Protein AF-A0A940KT28-F1 (afdb_monomer_lite)

Sequence (83 aa):
MTVDDIKRNGWLIFEAITGSRSYGLDTASSDTDIRGIFVLPKELFYSLEYIPQVSNETNDIVYFELGRFLELLSKSNPNILCL

Foldseek 3Di:
DAPVVQVVVVQWPFKDWDDCVVVPPDDPPGQTQMETEGEDDPVCVPDPDDDQWHADPVRSYIYGYPVNLVVCVVVVPVVSVRD

Radius of gyration: 13.79 Å; chains: 1; bounding box: 32×31×39 Å

Structure (mmCIF, N/CA/C/O backbone):
data_AF-A0A940KT28-F1
#
_entry.id   AF-A0A940KT28-F1
#
loop_
_atom_site.group_PDB
_atom_site.id
_atom_site.type_symbol
_atom_site.label_atom_id
_atom_site.label_alt_id
_atom_site.label_comp_id
_atom_site.label_asym_id
_atom_site.label_entity_id
_atom_site.label_seq_id
_atom_site.pdbx_PDB_ins_code
_atom_site.Cartn_x
_atom_site.Cartn_y
_atom_site.Cartn_z
_atom_site.occupancy
_atom_site.B_iso_or_equiv
_atom_site.auth_seq_id
_atom_site.auth_comp_id
_atom_site.auth_asym_id
_atom_site.auth_atom_id
_atom_site.pdbx_PDB_model_num
ATOM 1 N N . MET A 1 1 ? 3.949 -8.518 10.396 1.00 75.69 1 MET A N 1
ATOM 2 C CA . MET A 1 1 ? 3.291 -8.716 9.089 1.00 75.69 1 MET A CA 1
ATOM 3 C C . MET A 1 1 ? 4.346 -8.572 8.013 1.00 75.69 1 MET A C 1
ATOM 5 O O . MET A 1 1 ? 5.019 -7.550 7.985 1.00 75.69 1 MET A O 1
ATOM 9 N N . THR A 1 2 ? 4.537 -9.603 7.200 1.00 85.00 2 THR A N 1
ATOM 10 C CA . THR A 1 2 ? 5.501 -9.633 6.096 1.00 85.00 2 THR A CA 1
ATOM 11 C C . THR A 1 2 ? 4.789 -9.546 4.747 1.00 85.00 2 THR A C 1
ATOM 13 O O . THR A 1 2 ? 3.572 -9.702 4.648 1.00 85.00 2 THR A O 1
ATOM 16 N N . VAL A 1 3 ? 5.561 -9.293 3.692 1.00 84.31 3 VAL A N 1
ATOM 17 C CA . VAL A 1 3 ? 5.083 -9.269 2.301 1.00 84.31 3 VAL A CA 1
ATOM 18 C C . VAL A 1 3 ? 4.424 -10.606 1.916 1.00 84.31 3 VAL A C 1
ATOM 20 O O . VAL A 1 3 ? 3.394 -10.628 1.243 1.00 84.31 3 VAL A O 1
ATOM 23 N N . ASP A 1 4 ? 4.984 -11.722 2.390 1.00 83.62 4 ASP A N 1
ATOM 24 C CA . ASP A 1 4 ? 4.480 -13.074 2.134 1.00 83.62 4 ASP A CA 1
ATOM 25 C C . ASP A 1 4 ? 3.153 -13.344 2.869 1.00 83.62 4 ASP A C 1
ATOM 27 O O . ASP A 1 4 ? 2.227 -13.896 2.272 1.00 83.62 4 ASP A O 1
ATOM 31 N N . ASP A 1 5 ? 2.997 -12.844 4.105 1.00 84.81 5 ASP A N 1
ATOM 32 C CA . ASP A 1 5 ? 1.724 -12.912 4.840 1.00 84.81 5 ASP A CA 1
ATOM 33 C C . ASP A 1 5 ? 0.589 -12.228 4.060 1.00 84.81 5 ASP A C 1
ATOM 35 O O . ASP A 1 5 ? -0.516 -12.761 3.964 1.00 84.81 5 ASP A O 1
ATOM 39 N N . ILE A 1 6 ? 0.855 -11.061 3.462 1.00 84.44 6 ILE A N 1
ATOM 40 C CA . ILE A 1 6 ? -0.139 -10.298 2.688 1.00 84.44 6 ILE A CA 1
ATOM 41 C C . ILE A 1 6 ? -0.584 -11.079 1.441 1.00 84.44 6 ILE A C 1
ATOM 43 O O . ILE A 1 6 ? -1.782 -11.135 1.144 1.00 84.44 6 ILE A O 1
ATOM 47 N N . LYS A 1 7 ? 0.361 -11.716 0.731 1.00 82.81 7 LYS A N 1
ATOM 48 C CA . LYS A 1 7 ? 0.062 -12.547 -0.449 1.00 82.81 7 LYS A CA 1
ATOM 49 C C . LYS A 1 7 ? -0.727 -13.798 -0.083 1.00 82.81 7 LYS A C 1
ATOM 51 O O . LYS A 1 7 ? -1.728 -14.095 -0.730 1.00 82.81 7 LYS A O 1
ATOM 56 N N . ARG A 1 8 ? -0.302 -14.521 0.958 1.00 84.44 8 ARG A N 1
ATOM 57 C CA . ARG A 1 8 ? -0.939 -15.781 1.377 1.00 84.44 8 ARG A CA 1
ATOM 58 C C . ARG A 1 8 ? -2.366 -15.590 1.867 1.00 84.44 8 ARG A C 1
ATOM 60 O O . ARG A 1 8 ? -3.209 -16.440 1.604 1.00 84.44 8 ARG A O 1
ATOM 67 N N . ASN A 1 9 ? -2.638 -14.482 2.551 1.00 83.50 9 ASN A N 1
ATOM 68 C CA . ASN A 1 9 ? -3.970 -14.189 3.071 1.00 83.50 9 ASN A CA 1
ATOM 69 C C . ASN A 1 9 ? -4.901 -13.510 2.047 1.00 83.50 9 ASN A C 1
ATOM 71 O O . ASN A 1 9 ? -6.063 -13.253 2.362 1.00 83.50 9 ASN A O 1
ATOM 75 N N . GLY A 1 10 ? -4.422 -13.212 0.832 1.00 82.19 10 GLY A N 1
ATOM 76 C CA . GLY A 1 10 ? -5.231 -12.572 -0.211 1.00 82.19 10 GLY A CA 1
ATOM 77 C C . GLY A 1 10 ? -5.643 -11.135 0.122 1.00 82.19 10 GLY A C 1
ATOM 78 O O . GLY A 1 10 ? -6.672 -10.661 -0.350 1.00 82.19 10 GLY A O 1
ATOM 79 N N . TRP A 1 11 ? -4.865 -10.441 0.955 1.00 87.06 11 TRP A N 1
ATOM 80 C CA . TRP A 1 11 ? -5.131 -9.049 1.347 1.00 87.06 11 TRP A CA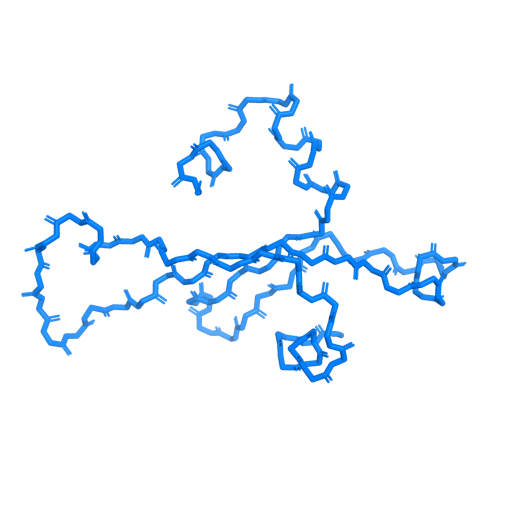 1
ATOM 81 C C . TRP A 1 11 ? -4.588 -8.025 0.347 1.00 87.06 11 TRP A C 1
ATOM 83 O O . TRP A 1 11 ? -4.842 -6.826 0.475 1.00 87.06 11 TRP A O 1
ATOM 93 N N . LEU A 1 12 ? -3.822 -8.492 -0.638 1.00 88.44 12 LEU A N 1
ATOM 94 C CA . LEU A 1 12 ? -3.282 -7.682 -1.718 1.00 88.44 12 LEU A CA 1
ATOM 95 C C . LEU A 1 12 ? -4.401 -7.302 -2.696 1.00 88.44 12 LEU A C 1
ATOM 97 O O . LEU A 1 12 ? -5.027 -8.171 -3.297 1.00 88.44 12 LEU A O 1
ATOM 101 N N . ILE A 1 13 ? -4.639 -6.002 -2.857 1.00 87.81 13 ILE A N 1
ATOM 102 C CA . ILE A 1 13 ? -5.630 -5.455 -3.793 1.00 87.81 13 ILE A CA 1
ATOM 103 C C . ILE A 1 13 ? -4.983 -5.204 -5.155 1.00 87.81 13 ILE A C 1
ATOM 105 O O . ILE A 1 13 ? -5.593 -5.453 -6.193 1.00 87.81 13 ILE A O 1
ATOM 109 N N . PHE A 1 14 ? -3.757 -4.680 -5.149 1.00 85.19 14 PHE A N 1
ATOM 110 C CA . PHE A 1 14 ? -3.059 -4.264 -6.356 1.00 85.19 14 PHE A CA 1
ATOM 111 C C . PHE A 1 14 ? -1.557 -4.505 -6.222 1.00 85.19 14 PHE A C 1
ATOM 113 O O . PHE A 1 14 ? -0.987 -4.298 -5.154 1.00 85.19 14 PHE A O 1
ATOM 120 N N . GLU A 1 15 ? -0.918 -4.918 -7.309 1.00 86.56 15 GLU A N 1
ATOM 121 C CA . GLU A 1 15 ? 0.532 -5.056 -7.422 1.00 86.56 15 GLU A CA 1
ATOM 122 C C . GLU A 1 15 ? 0.947 -4.517 -8.789 1.00 86.56 15 GLU A C 1
ATOM 124 O O . GLU A 1 15 ? 0.377 -4.900 -9.811 1.00 86.56 15 GLU A O 1
ATOM 129 N N . ALA A 1 16 ? 1.930 -3.628 -8.797 1.00 81.62 16 ALA A N 1
ATOM 130 C CA . ALA A 1 16 ? 2.541 -3.081 -9.990 1.00 81.62 16 ALA A CA 1
ATOM 131 C C . ALA A 1 16 ? 4.059 -3.193 -9.891 1.00 81.62 16 ALA A C 1
ATOM 133 O O . ALA A 1 16 ? 4.669 -3.063 -8.827 1.00 81.62 16 ALA A O 1
ATOM 134 N N . ILE A 1 17 ? 4.676 -3.446 -11.038 1.00 78.50 17 ILE A N 1
ATOM 135 C CA . ILE A 1 17 ? 6.125 -3.488 -11.161 1.00 78.50 17 ILE A CA 1
ATOM 136 C C . ILE A 1 17 ? 6.574 -2.076 -11.521 1.00 78.50 17 ILE A C 1
ATOM 138 O O . ILE A 1 17 ? 6.237 -1.554 -12.582 1.00 78.50 17 ILE A O 1
ATOM 142 N N . THR A 1 18 ? 7.325 -1.469 -10.619 1.00 66.94 18 THR A N 1
ATOM 143 C CA . THR A 1 18 ? 7.955 -0.158 -10.767 1.00 66.94 18 THR A CA 1
ATOM 144 C C . THR A 1 18 ? 9.463 -0.341 -11.015 1.00 66.94 18 THR A C 1
ATOM 146 O O . THR A 1 18 ? 9.968 -1.462 -10.989 1.00 66.94 18 THR A O 1
ATOM 149 N N . GLY A 1 19 ? 10.195 0.727 -11.337 1.00 62.69 19 GLY A N 1
ATOM 150 C CA . GLY A 1 19 ? 11.651 0.656 -11.558 1.00 62.69 19 GLY A CA 1
ATOM 151 C C . GLY A 1 19 ? 12.075 0.547 -13.030 1.00 62.69 19 GLY A C 1
ATOM 152 O O . GLY A 1 19 ? 11.252 0.634 -13.944 1.00 62.69 19 GLY A O 1
ATOM 153 N N . SER A 1 20 ? 13.379 0.402 -13.280 1.00 51.62 20 SER A N 1
ATOM 154 C CA . SER A 1 20 ? 14.042 0.506 -14.603 1.00 51.62 20 SER A CA 1
ATOM 155 C C . SER A 1 20 ? 13.500 -0.436 -15.689 1.00 51.62 20 SER A C 1
ATOM 157 O O . SER A 1 20 ? 13.620 -0.127 -16.878 1.00 51.62 20 SER A O 1
ATOM 159 N N . ARG A 1 21 ? 12.820 -1.530 -15.316 1.00 50.75 21 ARG A N 1
ATOM 160 C CA . ARG A 1 21 ? 12.088 -2.402 -16.256 1.00 50.75 21 ARG A CA 1
ATOM 161 C C . ARG A 1 21 ? 10.964 -1.691 -17.009 1.00 50.75 21 ARG A C 1
ATOM 163 O O . ARG A 1 21 ? 10.686 -2.053 -18.147 1.00 50.75 21 ARG A O 1
ATOM 170 N N . SER A 1 22 ? 10.370 -0.653 -16.423 1.00 46.94 22 SER A N 1
ATOM 171 C CA . SER A 1 22 ? 9.383 0.198 -17.102 1.00 46.94 22 SER A CA 1
ATOM 172 C C . SER A 1 22 ? 9.996 1.101 -18.187 1.00 46.94 22 SER A C 1
ATOM 174 O O . SER A 1 22 ? 9.279 1.547 -19.079 1.00 46.94 22 SER A O 1
ATOM 176 N N . TYR A 1 23 ? 11.319 1.321 -18.162 1.00 45.75 23 TYR A N 1
ATOM 177 C CA . TYR A 1 23 ? 12.051 2.193 -19.095 1.00 45.75 23 TYR A CA 1
ATOM 178 C C . TYR A 1 23 ? 12.961 1.446 -20.092 1.00 45.75 23 TYR A C 1
ATOM 180 O O . TYR A 1 23 ? 13.573 2.086 -20.945 1.00 45.75 23 TYR A O 1
ATOM 188 N N . GLY A 1 24 ? 13.048 0.111 -20.029 1.00 49.59 24 GLY A N 1
ATOM 189 C CA . GLY A 1 24 ? 13.759 -0.700 -21.030 1.00 49.59 24 GLY A CA 1
ATOM 190 C C . GLY A 1 24 ? 15.294 -0.610 -21.001 1.00 49.59 24 GLY A C 1
ATOM 191 O O . GLY A 1 24 ? 15.937 -0.943 -21.994 1.00 49.59 24 GLY A O 1
ATOM 192 N N . LEU A 1 25 ? 15.891 -0.175 -19.886 1.00 45.75 25 LEU A N 1
ATOM 193 C CA . LEU A 1 25 ? 17.348 -0.097 -19.684 1.00 45.75 25 LEU A CA 1
ATOM 194 C C . LEU A 1 25 ? 17.859 -1.343 -18.941 1.00 45.75 25 LEU A C 1
ATOM 196 O O . LEU A 1 25 ? 18.309 -1.259 -17.802 1.00 45.75 25 LEU A O 1
ATOM 200 N N . ASP A 1 26 ? 17.715 -2.508 -19.569 1.00 45.94 26 ASP A N 1
ATOM 201 C CA . ASP A 1 26 ? 17.986 -3.805 -18.940 1.00 45.94 26 ASP A CA 1
ATOM 202 C C . ASP A 1 26 ? 19.497 -4.095 -18.835 1.00 45.94 26 ASP A C 1
ATOM 204 O O . ASP A 1 26 ? 20.210 -4.199 -19.836 1.00 45.94 26 ASP A O 1
ATOM 208 N N . THR A 1 27 ? 19.984 -4.274 -17.608 1.00 49.44 27 THR A N 1
ATOM 209 C CA . THR A 1 27 ? 21.175 -5.073 -17.290 1.00 49.44 27 THR A CA 1
ATOM 210 C C . THR A 1 27 ? 20.723 -6.275 -16.460 1.00 49.44 27 THR A C 1
ATOM 212 O O . THR A 1 27 ? 19.814 -6.161 -15.645 1.00 49.44 27 THR A O 1
ATOM 215 N N . ALA A 1 28 ? 21.376 -7.434 -16.618 1.00 52.38 28 ALA A N 1
ATOM 216 C CA . ALA A 1 28 ? 21.014 -8.710 -15.970 1.00 52.38 28 ALA A CA 1
ATOM 217 C C . ALA A 1 28 ? 21.013 -8.704 -14.419 1.00 52.38 28 ALA A C 1
ATOM 219 O O . ALA A 1 28 ? 20.703 -9.718 -13.798 1.00 52.38 28 ALA A O 1
ATOM 220 N N . SER A 1 29 ? 21.360 -7.567 -13.813 1.00 51.41 29 SER A N 1
ATOM 221 C CA . SER A 1 29 ? 21.420 -7.303 -12.374 1.00 51.41 29 SER A CA 1
ATOM 222 C C . SER A 1 29 ? 20.360 -6.295 -11.916 1.00 51.41 29 SER A C 1
ATOM 224 O O . SER A 1 29 ? 20.514 -5.717 -10.847 1.00 51.41 29 SER A O 1
ATOM 226 N N . SER A 1 30 ? 19.363 -5.979 -12.748 1.00 49.31 30 SER A N 1
ATOM 227 C CA . SER A 1 30 ? 18.416 -4.913 -12.429 1.00 49.31 30 SER A CA 1
ATOM 228 C C . SER A 1 30 ? 17.401 -5.377 -11.383 1.00 49.31 30 SER A C 1
ATOM 230 O O . SER A 1 30 ? 16.562 -6.242 -11.655 1.00 49.31 30 SER A O 1
ATOM 232 N N . ASP A 1 31 ? 17.485 -4.770 -10.201 1.00 56.12 31 ASP A N 1
ATOM 233 C CA . ASP A 1 31 ? 16.535 -4.923 -9.102 1.00 56.12 31 ASP A CA 1
ATOM 234 C C . ASP A 1 31 ? 15.110 -4.624 -9.602 1.00 56.12 31 ASP A C 1
ATOM 236 O O . ASP A 1 31 ? 14.869 -3.685 -10.367 1.00 56.12 31 ASP A O 1
ATOM 240 N N . THR A 1 32 ? 14.164 -5.507 -9.279 1.00 62.94 32 THR A N 1
ATOM 241 C CA . THR A 1 32 ? 12.764 -5.366 -9.696 1.00 62.94 32 THR A CA 1
ATOM 242 C C . THR A 1 32 ? 11.996 -4.721 -8.550 1.00 62.94 32 THR A C 1
ATOM 244 O O . THR A 1 32 ? 11.609 -5.420 -7.618 1.00 62.94 32 THR A O 1
ATOM 247 N N . ASP A 1 33 ? 11.748 -3.412 -8.635 1.00 76.06 33 ASP A N 1
ATOM 248 C CA . ASP A 1 33 ? 10.991 -2.680 -7.616 1.00 76.06 33 ASP A CA 1
ATOM 249 C C . ASP A 1 33 ? 9.488 -2.975 -7.726 1.00 76.06 33 ASP A C 1
ATOM 251 O O . ASP A 1 33 ? 8.758 -2.357 -8.499 1.00 76.06 33 ASP A O 1
ATOM 255 N N . ILE A 1 34 ? 8.968 -3.895 -6.933 1.00 82.62 34 ILE A N 1
ATOM 256 C CA . ILE A 1 34 ? 7.539 -4.194 -6.887 1.00 82.62 34 ILE A CA 1
ATOM 257 C C . ILE A 1 34 ? 6.875 -3.295 -5.850 1.00 82.62 34 ILE A C 1
ATOM 259 O O . ILE A 1 34 ? 7.256 -3.260 -4.680 1.00 82.62 34 ILE A O 1
ATOM 263 N N . ARG A 1 35 ? 5.813 -2.604 -6.259 1.00 87.12 35 ARG A N 1
ATOM 264 C CA . ARG A 1 35 ? 4.961 -1.849 -5.346 1.00 87.12 35 ARG A CA 1
ATOM 265 C C . ARG A 1 35 ? 3.552 -2.398 -5.357 1.00 87.12 35 ARG A C 1
ATOM 267 O O . ARG A 1 35 ? 3.059 -2.873 -6.370 1.00 87.12 35 ARG A O 1
ATOM 274 N N . GLY A 1 36 ? 2.884 -2.343 -4.218 1.00 87.62 36 GLY A N 1
ATOM 275 C CA . GLY A 1 36 ? 1.542 -2.896 -4.096 1.00 87.62 36 GLY A CA 1
ATOM 276 C C . GLY A 1 36 ? 0.701 -2.173 -3.069 1.00 87.62 36 GLY A C 1
ATOM 277 O O . GLY A 1 36 ? 1.208 -1.427 -2.234 1.00 87.62 36 GLY A O 1
ATOM 278 N N . ILE A 1 37 ? -0.602 -2.398 -3.158 1.00 90.31 37 ILE A N 1
ATOM 279 C CA . ILE A 1 37 ? -1.607 -1.851 -2.258 1.00 90.31 37 ILE A CA 1
ATOM 280 C C . ILE A 1 37 ? -2.303 -3.031 -1.601 1.00 90.31 37 ILE A C 1
ATOM 282 O O . ILE A 1 37 ? -2.849 -3.898 -2.288 1.00 90.31 37 ILE A O 1
ATOM 286 N N . PHE A 1 38 ? -2.294 -3.064 -0.276 1.00 91.81 38 PHE A N 1
ATOM 287 C CA . PHE A 1 38 ? -2.967 -4.092 0.507 1.00 91.81 38 PHE A CA 1
ATOM 288 C C . PHE A 1 38 ? -3.976 -3.471 1.468 1.00 91.81 38 PHE A C 1
ATOM 290 O O . PHE A 1 38 ? -3.904 -2.286 1.794 1.00 91.81 38 PHE A O 1
ATOM 297 N N . VAL A 1 39 ? -4.921 -4.282 1.932 1.00 88.75 39 VAL A N 1
ATOM 298 C CA . VAL A 1 39 ? -5.869 -3.879 2.971 1.00 88.75 39 VAL A CA 1
ATOM 299 C C . VAL A 1 39 ? -5.542 -4.588 4.273 1.00 88.75 39 VAL A C 1
ATOM 301 O O . VAL A 1 39 ? -5.283 -5.791 4.286 1.00 88.75 39 VAL A O 1
ATOM 304 N N . LEU A 1 40 ? -5.555 -3.858 5.386 1.00 85.06 40 LEU A N 1
ATOM 305 C CA . LEU A 1 40 ? -5.432 -4.496 6.691 1.00 85.06 40 LEU A CA 1
ATOM 306 C C . LEU A 1 40 ? -6.683 -5.345 6.973 1.00 85.06 40 LEU A C 1
ATOM 308 O O . LEU A 1 40 ? -7.807 -4.871 6.774 1.00 85.06 40 LEU A O 1
ATOM 312 N N . PRO A 1 41 ? -6.527 -6.585 7.467 1.00 81.81 41 PRO A N 1
ATOM 313 C CA . PRO A 1 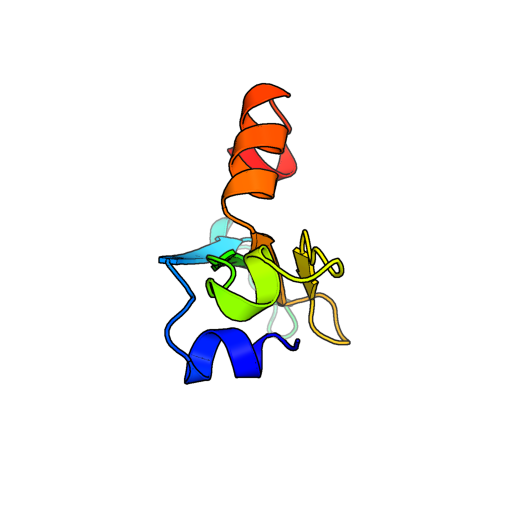41 ? -7.657 -7.367 7.943 1.00 81.81 41 PRO A CA 1
ATOM 314 C C . PRO A 1 41 ? -8.291 -6.673 9.149 1.00 81.81 41 PRO A C 1
ATOM 316 O O . PRO A 1 41 ? -7.614 -6.010 9.937 1.00 81.81 41 PRO A O 1
ATOM 319 N N . LYS A 1 42 ? -9.600 -6.877 9.325 1.00 78.56 42 LYS A N 1
ATOM 320 C CA . LYS A 1 42 ? -10.384 -6.247 10.399 1.00 78.56 42 LYS A CA 1
ATOM 321 C C . LYS A 1 42 ? -9.749 -6.425 11.780 1.00 78.56 42 LYS A C 1
ATOM 323 O O . LYS A 1 42 ? -9.733 -5.484 12.557 1.00 78.56 42 LYS A O 1
ATOM 328 N N . GLU A 1 43 ? -9.198 -7.600 12.068 1.00 77.81 43 GLU A N 1
ATOM 329 C CA . GLU A 1 43 ? -8.566 -7.904 13.357 1.00 77.81 43 GLU A CA 1
ATOM 330 C C . GLU A 1 43 ? -7.362 -7.001 13.659 1.00 77.81 43 GLU A C 1
ATOM 332 O O . GLU A 1 43 ? -7.252 -6.489 14.769 1.00 77.81 43 GLU A O 1
ATOM 337 N N . LEU A 1 44 ? -6.507 -6.739 12.664 1.00 76.88 44 LEU A N 1
ATOM 338 C CA . LEU A 1 44 ? -5.383 -5.807 12.806 1.00 76.88 44 LEU A CA 1
ATOM 339 C C . LEU A 1 44 ? -5.849 -4.351 12.747 1.00 76.88 44 LEU A C 1
ATOM 341 O O . LEU A 1 44 ? -5.307 -3.511 13.455 1.00 76.88 44 LEU A O 1
ATOM 345 N N . PHE A 1 45 ? -6.886 -4.051 11.964 1.00 75.31 45 PHE A N 1
ATOM 346 C CA . PHE A 1 45 ? -7.456 -2.707 11.897 1.00 75.31 45 PHE A CA 1
ATOM 347 C C . PHE A 1 45 ? -8.070 -2.254 13.232 1.00 75.31 45 PHE A C 1
ATOM 349 O O . PHE A 1 45 ? -7.964 -1.088 13.595 1.00 75.31 45 PHE A O 1
ATOM 356 N N . TYR A 1 46 ? -8.701 -3.170 13.974 1.00 77.06 46 TYR A N 1
ATOM 357 C CA . TYR A 1 46 ? -9.210 -2.903 15.324 1.00 77.06 46 TYR A CA 1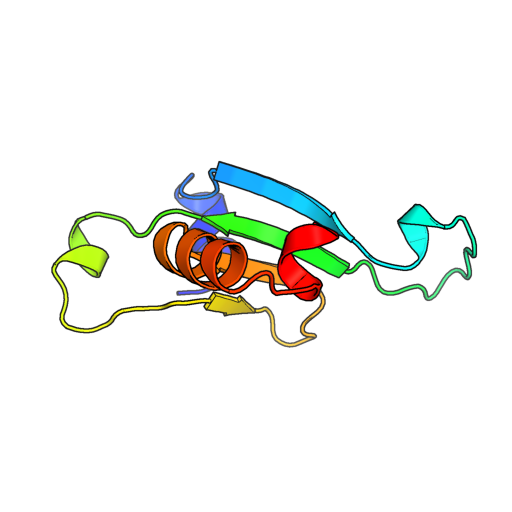
ATOM 358 C C . TYR A 1 46 ? -8.144 -3.043 16.417 1.00 77.06 46 TYR A C 1
ATOM 360 O O . TYR A 1 46 ? -8.422 -2.746 17.580 1.00 77.06 46 TYR A O 1
ATOM 368 N N . SER A 1 47 ? -6.942 -3.500 16.069 1.00 77.56 47 SER A N 1
ATOM 369 C CA . SER A 1 47 ? -5.819 -3.514 16.997 1.00 77.56 47 SER A CA 1
ATOM 370 C C . SER A 1 47 ? -5.229 -2.106 17.152 1.00 77.56 47 SER A C 1
ATOM 372 O O . SER A 1 47 ? -5.421 -1.229 16.312 1.00 77.56 47 SER A O 1
ATOM 374 N N . LEU A 1 48 ? -4.476 -1.883 18.230 1.00 77.12 48 LEU A N 1
ATOM 375 C CA . LEU A 1 48 ? -3.700 -0.650 18.416 1.00 77.12 48 LEU A CA 1
ATOM 376 C C . LEU A 1 48 ? -2.434 -0.613 17.533 1.00 77.12 48 LEU A C 1
ATOM 378 O O . LEU A 1 48 ? -1.691 0.366 17.575 1.00 77.12 48 LEU A O 1
ATOM 382 N N . GLU A 1 49 ? -2.182 -1.659 16.740 1.00 75.50 49 GLU A N 1
ATOM 383 C CA . GLU A 1 49 ? -1.019 -1.784 15.865 1.00 75.50 49 GLU A CA 1
ATOM 384 C C . GLU A 1 49 ? -1.413 -1.556 14.401 1.00 75.50 49 GLU A C 1
ATOM 386 O O . GLU A 1 49 ? -1.765 -2.471 13.656 1.00 75.50 49 GLU A O 1
ATOM 391 N N . TYR A 1 50 ? -1.336 -0.296 13.974 1.00 82.00 50 TYR A N 1
ATOM 392 C CA . TYR A 1 50 ? -1.515 0.076 12.575 1.00 82.00 50 TYR A CA 1
ATOM 393 C C . TYR A 1 50 ? -0.196 -0.049 11.808 1.00 82.00 50 TYR A C 1
ATOM 395 O O . TYR A 1 50 ? 0.811 0.559 12.176 1.00 82.00 50 TYR A O 1
ATOM 403 N N . ILE A 1 51 ? -0.215 -0.806 10.709 1.00 86.12 51 ILE A N 1
ATOM 404 C CA . ILE A 1 51 ? 0.953 -1.018 9.851 1.00 86.12 51 ILE A CA 1
ATOM 405 C C . ILE A 1 51 ? 0.725 -0.284 8.520 1.00 86.12 51 ILE A C 1
ATOM 407 O O . ILE A 1 51 ? 0.029 -0.810 7.653 1.00 86.12 51 ILE A O 1
ATOM 411 N N . PRO A 1 52 ? 1.294 0.924 8.332 1.00 86.00 52 PRO A N 1
ATOM 412 C CA . PRO A 1 52 ? 1.046 1.747 7.143 1.00 86.00 52 PRO A CA 1
ATOM 413 C C . PRO A 1 52 ? 1.719 1.215 5.872 1.00 86.00 52 PRO A C 1
ATOM 415 O O . PRO A 1 52 ? 1.268 1.495 4.761 1.00 86.00 52 PRO A O 1
ATOM 418 N N . GLN A 1 53 ? 2.832 0.498 6.023 1.00 88.75 53 GLN A N 1
ATOM 419 C CA . GLN A 1 53 ? 3.583 -0.091 4.923 1.00 88.75 53 GLN A CA 1
ATOM 420 C C . GLN A 1 53 ? 4.343 -1.328 5.396 1.00 88.75 53 GLN A C 1
ATOM 422 O O . GLN A 1 53 ? 4.717 -1.424 6.565 1.00 88.75 53 GLN A O 1
ATOM 427 N N . VAL A 1 54 ? 4.610 -2.240 4.471 1.00 89.50 54 VAL A N 1
ATOM 428 C CA . VAL A 1 54 ? 5.438 -3.428 4.684 1.00 89.50 54 VAL A CA 1
ATOM 429 C C . VAL A 1 54 ? 6.433 -3.525 3.538 1.00 89.50 54 VAL A C 1
ATOM 431 O O . VAL A 1 54 ? 6.029 -3.461 2.380 1.00 89.50 54 VAL A O 1
ATOM 434 N N . SER A 1 55 ? 7.717 -3.685 3.850 1.00 89.50 55 SER A N 1
ATOM 435 C CA . SER A 1 55 ? 8.759 -3.968 2.861 1.00 89.50 55 SER A CA 1
ATOM 436 C C . SER A 1 55 ? 9.489 -5.273 3.170 1.00 89.50 55 SER A C 1
ATOM 438 O O . SER A 1 55 ? 9.425 -5.785 4.291 1.00 89.50 55 SER A O 1
ATOM 440 N N . ASN A 1 56 ? 10.137 -5.851 2.160 1.00 86.56 56 ASN A N 1
ATOM 441 C CA . ASN A 1 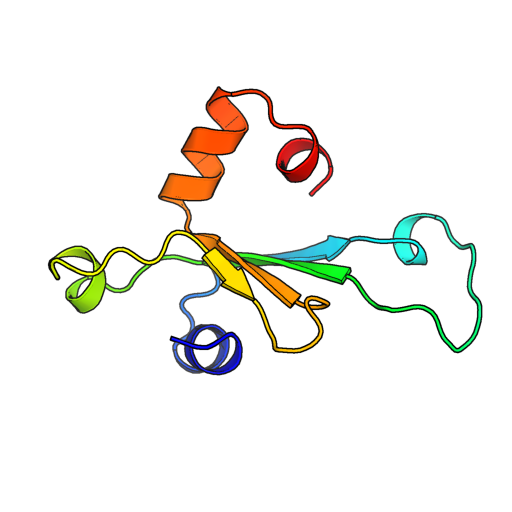56 ? 11.061 -6.969 2.345 1.00 86.56 56 ASN A CA 1
ATOM 442 C C . ASN A 1 56 ? 12.454 -6.480 2.797 1.00 86.56 56 ASN A C 1
ATOM 444 O O . ASN A 1 56 ? 12.738 -5.283 2.798 1.00 86.56 56 ASN A O 1
ATOM 448 N N . GLU A 1 57 ? 13.338 -7.412 3.169 1.00 80.62 57 GLU A N 1
ATOM 449 C CA . GLU A 1 57 ? 14.687 -7.099 3.676 1.00 80.62 57 GLU A CA 1
ATOM 450 C C . GLU A 1 57 ? 15.542 -6.309 2.676 1.00 80.62 57 GLU A C 1
ATOM 452 O O . GLU A 1 57 ? 16.317 -5.438 3.067 1.00 80.62 57 GLU A O 1
ATOM 457 N N . THR A 1 58 ? 15.371 -6.575 1.383 1.00 79.12 58 THR A N 1
ATOM 458 C CA . THR A 1 58 ? 16.098 -5.906 0.298 1.00 79.12 58 THR A CA 1
ATOM 459 C C . THR A 1 58 ? 15.414 -4.625 -0.190 1.00 79.12 58 THR A C 1
ATOM 461 O O . THR A 1 58 ? 15.986 -3.901 -0.991 1.00 79.12 58 THR A O 1
ATOM 464 N N . ASN A 1 59 ? 14.226 -4.294 0.330 1.00 77.31 59 ASN A N 1
ATOM 465 C CA . ASN A 1 59 ? 13.373 -3.176 -0.097 1.00 77.31 59 ASN A CA 1
ATOM 466 C C . ASN A 1 59 ? 12.965 -3.176 -1.586 1.00 77.31 59 ASN A C 1
ATOM 468 O O . ASN A 1 59 ? 12.404 -2.186 -2.050 1.00 77.31 59 ASN A O 1
ATOM 472 N N . ASP A 1 60 ? 13.148 -4.292 -2.297 1.00 82.25 60 ASP A N 1
ATOM 473 C CA . ASP A 1 60 ? 12.629 -4.496 -3.656 1.00 82.25 60 ASP A CA 1
ATOM 474 C C . ASP A 1 60 ? 11.101 -4.533 -3.695 1.00 82.25 60 ASP A C 1
ATOM 476 O O . ASP A 1 60 ? 10.494 -4.159 -4.689 1.00 82.25 60 ASP A O 1
ATOM 480 N N . ILE A 1 61 ? 10.454 -5.022 -2.631 1.00 86.50 61 ILE A N 1
ATOM 481 C CA . ILE A 1 61 ? 8.998 -5.162 -2.575 1.00 86.50 61 ILE A CA 1
ATOM 482 C C . ILE A 1 61 ? 8.461 -4.283 -1.462 1.00 86.50 61 ILE A C 1
ATOM 484 O O . ILE A 1 61 ? 8.762 -4.514 -0.291 1.00 86.50 61 ILE A O 1
ATOM 488 N N . VAL A 1 62 ? 7.629 -3.307 -1.823 1.00 87.19 62 VAL A N 1
ATOM 489 C CA . VAL A 1 62 ? 7.019 -2.365 -0.882 1.00 87.19 62 VAL A CA 1
ATOM 490 C C . VAL A 1 62 ? 5.510 -2.336 -1.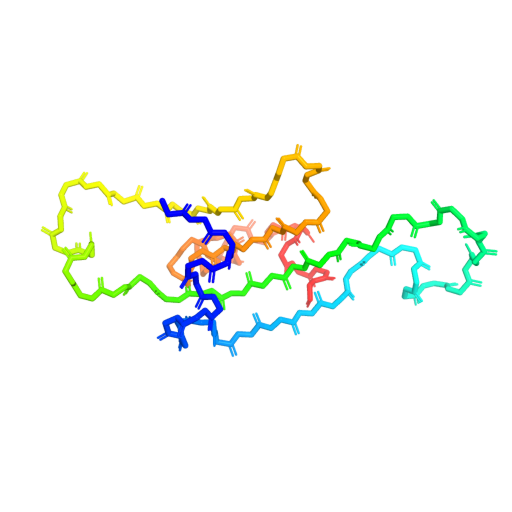062 1.00 87.19 62 VAL A C 1
ATOM 492 O O . VAL A 1 62 ? 4.991 -1.909 -2.093 1.00 87.19 62 VAL A O 1
ATOM 495 N N . TYR A 1 63 ? 4.784 -2.737 -0.027 1.00 89.88 63 TYR A N 1
ATOM 496 C CA . TYR A 1 63 ? 3.331 -2.691 0.008 1.00 89.88 63 TYR A CA 1
ATOM 497 C C . TYR A 1 63 ? 2.836 -1.590 0.929 1.00 89.88 63 TYR A C 1
ATOM 499 O O . TYR A 1 63 ? 3.256 -1.485 2.080 1.00 89.88 63 TYR A O 1
ATOM 507 N N . PHE A 1 64 ? 1.919 -0.780 0.415 1.00 90.19 64 PHE A N 1
ATOM 508 C CA . PHE A 1 64 ? 1.258 0.296 1.135 1.00 90.19 64 PHE A CA 1
ATOM 509 C C . PHE A 1 64 ? -0.145 -0.131 1.535 1.00 90.19 64 PHE A C 1
ATOM 511 O O . PHE A 1 64 ? -0.867 -0.756 0.760 1.00 90.19 64 PHE A O 1
ATOM 518 N N . GLU A 1 65 ? -0.541 0.226 2.748 1.00 90.94 65 GLU A N 1
ATOM 519 C CA . GLU A 1 65 ? -1.921 0.045 3.175 1.00 90.94 65 GLU A CA 1
ATOM 520 C C . GLU A 1 65 ? -2.835 1.008 2.393 1.00 90.94 65 GLU A C 1
ATOM 522 O O . GLU A 1 65 ? -2.425 2.117 2.047 1.00 90.94 65 GLU A O 1
ATOM 527 N N . LEU A 1 66 ? -4.067 0.596 2.094 1.00 87.44 66 LEU A N 1
ATOM 528 C CA . LEU A 1 66 ? -5.024 1.374 1.303 1.00 87.44 66 LEU A CA 1
ATOM 529 C C . LEU A 1 66 ? -5.275 2.787 1.863 1.00 87.44 66 LEU A C 1
ATOM 531 O O . LEU A 1 66 ? -5.232 3.765 1.117 1.00 87.44 66 LEU A O 1
ATOM 535 N N . GLY A 1 67 ? -5.512 2.921 3.166 1.00 86.81 67 GLY A N 1
ATOM 536 C CA . GLY A 1 67 ? -5.629 4.212 3.843 1.00 86.81 67 GLY A CA 1
ATOM 537 C C . GLY A 1 67 ? -4.355 5.052 3.733 1.00 86.81 67 GLY A C 1
ATOM 538 O O . GLY A 1 67 ? -4.428 6.240 3.404 1.00 86.81 67 GLY A O 1
ATOM 539 N N . ARG A 1 68 ? -3.177 4.440 3.909 1.00 87.38 68 ARG A N 1
ATOM 540 C CA . ARG A 1 68 ? -1.886 5.122 3.715 1.00 87.38 68 ARG A CA 1
ATOM 541 C C . ARG A 1 68 ? -1.698 5.605 2.276 1.00 87.38 68 ARG A C 1
ATOM 543 O O . ARG A 1 68 ? -1.229 6.722 2.061 1.00 87.38 68 ARG A O 1
ATOM 550 N N . PHE A 1 69 ? -2.068 4.785 1.299 1.00 86.88 69 PHE A N 1
ATOM 551 C CA . PHE A 1 69 ? -2.020 5.108 -0.123 1.00 86.88 69 PHE A CA 1
ATOM 552 C C . PHE A 1 69 ? -2.919 6.306 -0.452 1.00 86.88 69 PHE A C 1
ATOM 554 O O . PHE A 1 69 ? -2.457 7.261 -1.075 1.00 86.88 69 PHE A O 1
ATOM 561 N N . LEU A 1 70 ? -4.161 6.314 0.042 1.00 86.81 70 LEU A N 1
ATOM 562 C CA . LEU A 1 70 ? -5.091 7.433 -0.135 1.00 86.81 70 LEU A CA 1
ATOM 563 C C . LEU A 1 70 ? -4.592 8.724 0.532 1.00 86.81 70 LEU A C 1
ATOM 565 O O . LEU A 1 70 ? -4.718 9.800 -0.052 1.00 86.81 70 LEU A O 1
ATOM 569 N N . GLU A 1 71 ? -3.978 8.640 1.717 1.00 88.00 71 GLU A N 1
ATOM 570 C CA . GLU A 1 71 ? -3.370 9.804 2.377 1.00 88.00 71 GLU A CA 1
ATOM 571 C C . GLU A 1 71 ? -2.238 10.401 1.527 1.00 88.00 71 GLU A C 1
ATOM 573 O O . GLU A 1 71 ? -2.154 11.617 1.340 1.00 88.00 71 GLU A O 1
ATOM 578 N N . LEU A 1 72 ? -1.358 9.548 0.997 1.00 86.69 72 LEU A N 1
ATOM 579 C CA . LEU A 1 72 ? -0.233 9.975 0.168 1.00 86.69 72 LEU A CA 1
ATOM 580 C C . LEU A 1 72 ? -0.689 10.514 -1.192 1.00 86.69 72 LEU A C 1
ATOM 582 O O . LEU A 1 72 ? -0.121 11.502 -1.664 1.00 86.69 72 LEU A O 1
ATOM 586 N N . LEU A 1 73 ? -1.731 9.926 -1.784 1.00 85.31 73 LEU A N 1
ATOM 587 C CA . LEU A 1 73 ? -2.397 10.464 -2.971 1.00 85.31 73 LEU A CA 1
ATOM 588 C C . LEU A 1 73 ? -2.988 11.845 -2.704 1.00 85.31 73 LEU A C 1
ATOM 590 O O . LEU A 1 73 ? -2.780 12.760 -3.494 1.00 85.31 73 LEU A O 1
ATOM 594 N N . SER A 1 74 ? -3.665 12.031 -1.567 1.00 86.31 74 SER A N 1
ATOM 595 C CA . SER A 1 74 ? -4.218 13.334 -1.183 1.00 86.31 74 SER A CA 1
ATOM 596 C C . SER A 1 74 ? -3.137 14.401 -0.983 1.00 86.31 74 SER A C 1
ATOM 598 O O . SER A 1 74 ? -3.433 15.590 -1.079 1.00 86.31 74 SER A O 1
ATOM 600 N N . LYS A 1 75 ? -1.896 13.994 -0.697 1.00 89.62 75 LYS A N 1
ATOM 601 C CA . LYS A 1 75 ? -0.723 14.874 -0.588 1.00 89.62 75 LYS A CA 1
ATOM 602 C C . LYS A 1 75 ? 0.041 15.027 -1.909 1.00 89.62 75 LYS A C 1
ATOM 604 O O . LYS A 1 75 ? 1.115 15.626 -1.907 1.00 89.62 75 LYS A O 1
ATOM 609 N N . SER A 1 76 ? -0.474 14.482 -3.013 1.00 82.94 76 SER A N 1
ATOM 610 C CA . SER A 1 76 ? 0.179 14.470 -4.328 1.00 82.94 76 SER A CA 1
ATOM 611 C C . SER A 1 76 ? 1.608 13.917 -4.279 1.00 82.94 76 SER A C 1
ATOM 613 O O . SER A 1 76 ? 2.518 14.461 -4.905 1.00 82.94 76 SER A O 1
ATOM 615 N N . ASN A 1 77 ? 1.839 12.856 -3.497 1.00 80.12 77 ASN A N 1
ATOM 616 C CA . ASN A 1 77 ? 3.177 12.296 -3.351 1.00 80.12 77 ASN A CA 1
ATOM 617 C C . ASN A 1 77 ? 3.636 11.635 -4.671 1.00 80.12 77 ASN A C 1
ATOM 619 O O . ASN A 1 77 ? 2.999 10.678 -5.119 1.00 80.12 77 ASN A O 1
ATOM 623 N N . PRO A 1 78 ? 4.758 12.074 -5.274 1.00 74.06 78 PRO A N 1
ATOM 624 C CA . PRO A 1 78 ? 5.224 11.552 -6.560 1.00 74.06 78 PRO A CA 1
ATOM 625 C C . PRO A 1 78 ? 5.548 10.051 -6.533 1.00 74.06 78 PRO A C 1
ATOM 627 O O . PRO A 1 78 ? 5.394 9.381 -7.547 1.00 74.06 78 PRO A O 1
ATOM 630 N N . ASN A 1 79 ? 5.915 9.488 -5.374 1.00 72.25 79 ASN A N 1
ATOM 631 C CA . ASN A 1 79 ? 6.169 8.047 -5.237 1.00 72.25 79 ASN A CA 1
AT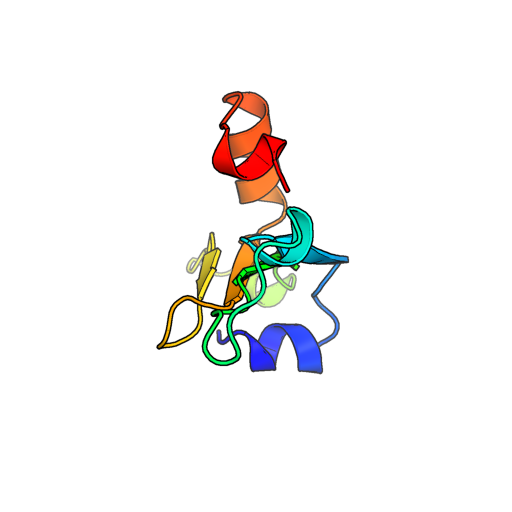OM 632 C C . ASN A 1 79 ? 4.926 7.177 -5.442 1.00 72.25 79 ASN A C 1
ATOM 634 O O . ASN A 1 79 ? 5.065 5.993 -5.738 1.00 72.25 79 ASN A O 1
ATOM 638 N N . ILE A 1 80 ? 3.743 7.746 -5.205 1.00 77.94 80 ILE A N 1
ATOM 639 C CA . ILE A 1 80 ? 2.459 7.060 -5.341 1.00 77.94 80 ILE A CA 1
ATOM 640 C C . ILE A 1 80 ? 1.792 7.408 -6.676 1.00 77.94 80 ILE A C 1
ATOM 642 O O . ILE A 1 80 ? 1.066 6.595 -7.227 1.00 77.94 80 ILE A O 1
ATOM 646 N N . LEU A 1 81 ? 2.068 8.595 -7.220 1.00 69.75 81 LEU A N 1
ATOM 647 C CA . LEU A 1 81 ? 1.567 9.015 -8.531 1.00 69.75 81 LEU A CA 1
ATOM 648 C C . LEU A 1 81 ? 2.217 8.267 -9.705 1.00 69.75 81 LEU A C 1
ATOM 650 O O . LEU A 1 81 ? 1.589 8.133 -10.747 1.00 69.75 81 LEU A O 1
ATOM 654 N N . CYS A 1 82 ? 3.462 7.810 -9.553 1.00 60.62 82 CYS A N 1
ATOM 655 C CA . CYS A 1 82 ? 4.181 7.037 -10.576 1.00 60.62 82 CYS A CA 1
ATOM 656 C C . CYS A 1 82 ? 3.970 5.513 -10.471 1.00 60.62 82 CYS A C 1
ATOM 658 O O . CYS A 1 82 ? 4.731 4.763 -11.083 1.00 60.62 82 CYS A O 1
ATOM 660 N N . LEU A 1 83 ? 3.020 5.071 -9.645 1.00 64.25 83 LEU A N 1
ATOM 661 C CA . LEU A 1 83 ? 2.765 3.670 -9.302 1.00 64.25 83 LEU A CA 1
ATOM 662 C C . LEU A 1 83 ? 1.736 3.044 -10.256 1.00 64.25 83 LEU A C 1
ATOM 664 O O . LEU A 1 83 ? 0.773 3.755 -10.623 1.00 64.25 83 LEU A O 1
#

pLDDT: mean 77.42, std 13.25, range [45.75, 91.81]

Secondary structure (DSSP, 8-state):
--HHHHHHTT-EEEEEEESGGGTT---TT---EEEEEE---HHHHTSS----EEE-TTSSEEEEEHHHHHHHHHTT-HHHHT-